Protein AF-A0A380MA04-F1 (afdb_monomer_lite)

Secondary structure (DSSP, 8-state):
-HHHHHHHHHHHHHHHHHHHHTPPPPPHHHHHHHHHHHHHHHTHHHHHHTT-HHHHHHHHHHHHHHHHHHHHHHHHHHSS---GGGS-HHHHHHHHHHHHHHHHHHHHHHHHHHHS-GGGGGGHHHHHHHHHHHHHHHHHHHHHHHHHHHHHHH-

Organism: NCBI:txid1661

Foldseek 3Di:
DVVVVVVVVLVVLCVLAVLLLPQDFDDPVRLLLVLLLLLLVLLQQLCVVVVNNVVSVVSNVVSVVVVVVVVVVSCVVSVHDRDCVSHDPQLVVLVVQLVVQVVVLSVVLNCCCVPPDNVCNVVSSVSSSVSSSVSSVVSSVSSNVSSVVSVVVSD

Radius of gyration: 19.85 Å; chains: 1; bounding box: 49×29×64 Å

pLDDT: mean 81.36, std 7.04, range [60.97, 91.44]

Structure (mmCIF, N/CA/C/O backbone):
data_AF-A0A380MA04-F1
#
_entry.id   AF-A0A380MA04-F1
#
loop_
_atom_site.group_PDB
_atom_site.id
_atom_site.type_symbol
_atom_site.label_atom_id
_atom_site.label_alt_id
_atom_site.label_comp_id
_atom_site.label_asym_id
_atom_site.label_entity_id
_atom_site.label_seq_id
_atom_site.pdbx_PDB_ins_code
_atom_site.Cartn_x
_atom_site.Cartn_y
_atom_site.Cartn_z
_atom_site.occupancy
_atom_site.B_iso_or_equiv
_atom_site.auth_seq_id
_atom_site.auth_comp_id
_atom_site.auth_asym_id
_atom_site.auth_atom_id
_atom_site.pdbx_PDB_model_num
ATOM 1 N N . MET A 1 1 ? -26.149 -5.914 37.378 1.00 60.97 1 MET A N 1
ATOM 2 C CA . MET A 1 1 ? -24.817 -5.279 37.242 1.00 60.97 1 MET A CA 1
ATOM 3 C C . MET A 1 1 ? -24.181 -5.527 35.867 1.00 60.97 1 MET A C 1
ATOM 5 O O . MET A 1 1 ? -23.221 -4.847 35.543 1.00 60.97 1 MET A O 1
ATOM 9 N N . ASP A 1 2 ? -24.731 -6.396 35.010 1.00 64.50 2 ASP A N 1
ATOM 10 C CA . ASP A 1 2 ? -24.088 -6.780 33.733 1.00 64.50 2 ASP A CA 1
ATOM 11 C C . ASP A 1 2 ? -24.189 -5.745 32.598 1.00 64.50 2 ASP A C 1
ATOM 13 O O . ASP A 1 2 ? -23.376 -5.734 31.669 1.00 64.50 2 ASP A O 1
ATOM 17 N N . PHE A 1 3 ? -25.152 -4.823 32.683 1.00 69.88 3 PHE A N 1
ATOM 18 C CA . PHE A 1 3 ? -25.344 -3.778 31.673 1.00 69.88 3 PHE A CA 1
ATOM 19 C C . PHE A 1 3 ? -24.175 -2.776 31.636 1.00 69.88 3 PHE A C 1
ATOM 21 O O . PHE A 1 3 ? -23.726 -2.389 30.558 1.00 69.88 3 PHE A O 1
ATOM 28 N N . SER A 1 4 ? -23.615 -2.415 32.798 1.00 79.25 4 SER A N 1
ATOM 29 C CA . SER A 1 4 ? -22.491 -1.471 32.879 1.00 79.25 4 SER A CA 1
ATOM 30 C C . SER A 1 4 ? -21.176 -2.076 32.379 1.00 79.25 4 SER A C 1
ATOM 32 O O . SER A 1 4 ? -20.398 -1.380 31.729 1.00 79.25 4 SER A O 1
ATOM 34 N N . LEU A 1 5 ? -20.944 -3.375 32.608 1.00 81.25 5 LEU A N 1
ATOM 35 C CA . LEU A 1 5 ? -19.760 -4.089 32.115 1.00 81.25 5 LEU A CA 1
ATOM 36 C C . LEU A 1 5 ? -19.779 -4.231 30.591 1.00 81.25 5 LEU A C 1
ATOM 38 O O . LEU A 1 5 ? -18.774 -3.965 29.934 1.00 81.25 5 LEU A O 1
ATOM 42 N N . THR A 1 6 ? -20.937 -4.569 30.021 1.00 83.62 6 THR A N 1
ATOM 43 C CA . THR A 1 6 ? -21.107 -4.674 28.564 1.00 83.62 6 THR A CA 1
ATOM 44 C C . THR A 1 6 ? -20.886 -3.318 27.881 1.00 83.62 6 THR A C 1
ATOM 46 O O . THR A 1 6 ? -20.221 -3.229 26.847 1.00 83.62 6 THR A O 1
ATOM 49 N N . GLN A 1 7 ? -21.388 -2.233 28.480 1.00 83.19 7 GLN A N 1
ATOM 50 C CA . GLN A 1 7 ? -21.198 -0.876 27.966 1.00 83.19 7 GLN A CA 1
ATOM 51 C C . GLN A 1 7 ? -19.735 -0.408 28.082 1.00 83.19 7 GLN A C 1
ATOM 53 O O . GLN A 1 7 ? -19.216 0.210 27.150 1.00 83.19 7 GLN A O 1
ATOM 58 N N . ALA A 1 8 ? -19.051 -0.751 29.179 1.00 82.56 8 ALA A N 1
ATOM 59 C CA . ALA A 1 8 ? -17.629 -0.468 29.375 1.00 82.56 8 ALA A CA 1
ATOM 60 C C . ALA A 1 8 ? -16.727 -1.252 28.403 1.00 82.56 8 ALA A C 1
ATOM 62 O O . ALA A 1 8 ? -15.742 -0.715 27.900 1.00 82.56 8 ALA A O 1
ATOM 63 N N . GLN A 1 9 ? -17.072 -2.503 28.082 1.00 86.81 9 GLN A N 1
ATOM 64 C CA . GLN A 1 9 ? -16.351 -3.290 27.076 1.00 86.81 9 GLN A CA 1
ATOM 65 C C . GLN A 1 9 ? -16.502 -2.687 25.675 1.00 86.81 9 GLN A C 1
ATOM 67 O O . GLN A 1 9 ? -15.503 -2.483 24.986 1.00 86.81 9 GLN A O 1
ATOM 72 N N . ARG A 1 10 ? -17.723 -2.311 25.269 1.00 83.81 10 ARG A N 1
ATOM 73 C CA . ARG A 1 10 ? -17.954 -1.669 23.961 1.00 83.81 10 ARG A CA 1
ATOM 74 C C . ARG A 1 10 ? -17.249 -0.320 23.833 1.00 83.81 10 ARG A C 1
ATOM 76 O O . ARG A 1 10 ? -16.710 -0.016 22.771 1.00 83.81 10 ARG A O 1
ATOM 83 N N . SER A 1 11 ? -17.221 0.494 24.890 1.00 85.81 11 SER A N 1
ATOM 84 C CA . SER A 1 11 ? -16.507 1.778 24.860 1.00 85.81 11 SER A CA 1
ATOM 85 C C . SER A 1 11 ? -14.988 1.589 24.781 1.00 85.81 11 SER A C 1
ATOM 87 O O . SER A 1 11 ? -14.326 2.308 24.028 1.00 85.81 11 SER A O 1
ATOM 89 N N . ALA A 1 12 ? -14.441 0.580 25.465 1.00 85.06 12 ALA A N 1
ATOM 90 C CA . ALA A 1 12 ? -13.037 0.202 25.351 1.00 85.06 12 ALA A CA 1
ATOM 91 C C . ALA A 1 12 ? -12.686 -0.310 23.941 1.00 85.06 12 ALA A C 1
ATOM 93 O O . ALA A 1 12 ? -11.661 0.088 23.385 1.00 85.06 12 ALA A O 1
ATOM 94 N N . GLU A 1 13 ? -13.543 -1.130 23.324 1.00 84.44 13 GLU A N 1
ATOM 95 C CA . GLU A 1 13 ? -13.365 -1.579 21.935 1.00 84.44 13 GLU A CA 1
ATOM 96 C C . GLU A 1 13 ? -13.417 -0.415 20.939 1.00 84.44 13 GLU A C 1
ATOM 98 O O . GLU A 1 13 ? -12.548 -0.315 20.070 1.00 84.44 13 GLU A O 1
ATOM 103 N N . ARG A 1 14 ? -14.369 0.518 21.098 1.00 84.00 14 ARG A N 1
ATOM 104 C CA . ARG A 1 14 ? -14.417 1.759 20.305 1.00 84.00 14 ARG A CA 1
ATOM 105 C C . ARG A 1 14 ? -13.121 2.548 20.439 1.00 84.00 14 ARG A C 1
ATOM 107 O O . ARG A 1 14 ? -12.541 2.932 19.426 1.00 84.00 14 ARG A O 1
ATOM 114 N N . ALA A 1 15 ? -12.628 2.744 21.662 1.00 84.56 15 ALA A N 1
ATOM 115 C CA . ALA A 1 15 ? -11.383 3.469 21.903 1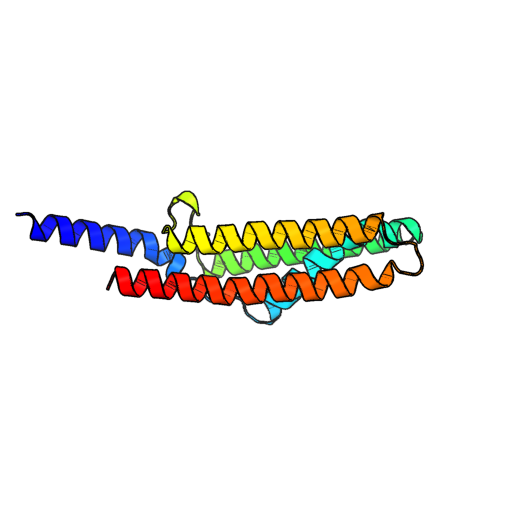.00 84.56 15 ALA A CA 1
ATOM 116 C C . ALA A 1 15 ? -10.174 2.818 21.207 1.00 84.56 15 ALA A C 1
ATOM 118 O O . ALA A 1 15 ? -9.318 3.523 20.674 1.00 84.56 15 ALA A O 1
ATOM 119 N N . GLN A 1 16 ? -10.123 1.483 21.156 1.00 84.44 16 GLN A N 1
ATOM 120 C CA . GLN A 1 16 ? -9.062 0.740 20.468 1.00 84.44 16 GLN A CA 1
ATOM 121 C C . GLN A 1 16 ? -9.200 0.753 18.938 1.00 84.44 16 GLN A C 1
ATOM 123 O O . GLN A 1 16 ? -8.187 0.708 18.239 1.00 84.44 16 GLN A O 1
ATOM 128 N N . ALA A 1 17 ? -10.425 0.822 18.411 1.00 84.88 17 ALA A N 1
ATOM 129 C CA . ALA A 1 17 ? -10.698 0.849 16.974 1.00 84.88 17 ALA A CA 1
ATOM 130 C C . ALA A 1 17 ? -10.523 2.244 16.341 1.00 84.88 17 ALA A C 1
ATOM 132 O O . ALA A 1 17 ? -10.143 2.335 15.172 1.00 84.88 17 ALA A O 1
ATOM 133 N N . LEU A 1 18 ? -10.738 3.321 17.109 1.00 84.44 18 LEU A N 1
ATOM 134 C CA . LEU A 1 18 ? -10.670 4.718 16.650 1.00 84.44 18 LEU A CA 1
ATOM 135 C C . LEU A 1 18 ? -9.411 5.081 15.835 1.00 84.44 18 LEU A C 1
ATOM 137 O O . LEU A 1 18 ? -9.548 5.764 14.817 1.00 84.44 18 LEU A O 1
ATOM 141 N N . PRO A 1 19 ? -8.189 4.649 16.211 1.00 84.62 19 PRO A N 1
ATOM 142 C CA . PRO A 1 19 ? -6.990 4.951 15.430 1.00 84.62 19 PRO A CA 1
ATOM 143 C C . PRO A 1 19 ? -7.002 4.352 14.019 1.00 84.62 19 PRO A C 1
ATOM 145 O O . PRO A 1 19 ? -6.327 4.873 13.139 1.00 84.62 19 PRO A O 1
ATOM 148 N N . PHE A 1 20 ? -7.745 3.265 13.795 1.00 83.88 20 PHE A N 1
ATOM 149 C CA . PHE A 1 20 ? -7.814 2.587 12.500 1.00 83.88 20 PHE A CA 1
ATOM 150 C C . PHE A 1 20 ? -8.944 3.138 11.624 1.00 83.88 20 PHE A C 1
ATOM 152 O O . PHE A 1 20 ? -8.779 3.254 10.410 1.00 83.88 20 PHE A O 1
ATOM 159 N N . THR A 1 21 ? -10.076 3.519 12.218 1.00 84.38 21 THR A N 1
ATOM 160 C CA . THR A 1 21 ? -11.230 4.045 11.469 1.00 84.38 21 THR A CA 1
ATOM 161 C C . THR A 1 21 ? -11.037 5.493 11.014 1.00 84.38 21 THR A C 1
ATOM 163 O O . THR A 1 21 ? -11.620 5.905 10.018 1.00 84.38 21 THR A O 1
ATOM 166 N N . ARG A 1 22 ? -10.162 6.261 11.679 1.00 83.81 22 ARG A N 1
ATOM 167 C CA . ARG A 1 22 ? -9.870 7.668 11.340 1.00 83.81 22 ARG A CA 1
ATOM 168 C C . ARG A 1 22 ? -8.816 7.875 10.251 1.00 83.81 22 ARG A C 1
ATOM 170 O O . ARG A 1 22 ? -8.533 9.020 9.904 1.00 83.81 22 ARG A O 1
ATOM 177 N N . ILE A 1 23 ? -8.206 6.811 9.731 1.00 80.44 23 ILE A N 1
ATOM 178 C CA . ILE A 1 23 ? -7.163 6.940 8.708 1.00 80.44 23 ILE A CA 1
ATOM 179 C C . ILE A 1 23 ? -7.819 7.386 7.394 1.00 80.44 23 ILE A C 1
ATOM 181 O O . ILE A 1 23 ? -8.665 6.656 6.873 1.00 80.44 23 ILE A O 1
ATOM 185 N N . PRO A 1 24 ? -7.435 8.543 6.821 1.00 81.62 24 PRO A N 1
ATOM 186 C CA . PRO A 1 24 ? -8.009 8.979 5.561 1.00 81.62 24 PRO A CA 1
ATOM 187 C C . PRO A 1 24 ? -7.574 8.036 4.429 1.00 81.62 24 PRO A C 1
ATOM 189 O O . PRO A 1 24 ? -6.405 7.598 4.416 1.00 81.62 24 PRO A O 1
ATOM 192 N N . PRO A 1 25 ? -8.479 7.755 3.469 1.00 80.31 25 PRO A N 1
ATOM 193 C CA . PRO A 1 25 ? -8.165 6.921 2.317 1.00 80.31 25 PRO A CA 1
ATOM 194 C C . PRO A 1 25 ? -6.984 7.510 1.551 1.00 80.31 25 PRO A C 1
ATOM 196 O O . PRO A 1 25 ? -6.778 8.730 1.542 1.00 80.31 25 PRO A O 1
ATOM 199 N N . ALA A 1 26 ? -6.192 6.647 0.921 1.00 81.38 26 ALA A N 1
ATOM 200 C CA . ALA A 1 26 ? -5.082 7.115 0.106 1.00 81.38 26 ALA A CA 1
ATOM 201 C C . ALA A 1 26 ? -5.609 7.973 -1.055 1.00 81.38 26 ALA A C 1
ATOM 203 O O . ALA A 1 26 ? -6.539 7.606 -1.779 1.00 81.38 26 ALA A O 1
ATOM 204 N N . SER A 1 27 ? -4.994 9.134 -1.256 1.00 84.94 27 SER A N 1
ATOM 205 C CA . SER A 1 27 ? -5.261 9.966 -2.424 1.00 84.94 27 SER A CA 1
ATOM 206 C C . SER A 1 27 ? -4.845 9.235 -3.704 1.00 84.94 27 SER A C 1
ATOM 208 O O . SER A 1 27 ? -3.934 8.404 -3.709 1.00 84.94 27 SER A O 1
ATOM 210 N N . ARG A 1 28 ? -5.463 9.581 -4.842 1.00 85.00 28 ARG A N 1
ATOM 211 C CA . ARG A 1 28 ? -5.102 8.981 -6.142 1.00 85.00 28 ARG A CA 1
ATOM 212 C C . ARG A 1 28 ? -3.608 9.129 -6.459 1.00 85.00 28 ARG A C 1
ATOM 214 O O . ARG A 1 28 ? -3.027 8.218 -7.037 1.00 85.00 28 ARG A O 1
ATOM 221 N N . GLY A 1 29 ? -2.993 10.242 -6.051 1.00 80.50 29 GLY A N 1
ATOM 222 C CA . GLY A 1 29 ? -1.555 10.470 -6.205 1.00 80.50 29 GLY A CA 1
ATOM 223 C C . GLY A 1 29 ? -0.701 9.498 -5.388 1.00 80.50 29 GLY A C 1
ATOM 224 O O . GLY A 1 29 ? 0.295 8.997 -5.897 1.00 80.50 29 GLY A O 1
ATOM 225 N N . GLU A 1 30 ? -1.114 9.165 -4.162 1.00 81.06 30 GLU A N 1
ATOM 226 C CA . GLU A 1 30 ? -0.419 8.179 -3.319 1.00 81.06 30 GLU A CA 1
ATOM 227 C C . GLU A 1 30 ? -0.532 6.761 -3.896 1.00 81.06 30 GLU A C 1
ATOM 229 O O . GLU A 1 30 ? 0.452 6.024 -3.896 1.00 81.06 30 GLU A O 1
ATOM 234 N N . LEU A 1 31 ? -1.689 6.404 -4.470 1.00 83.94 31 LEU A N 1
ATOM 235 C CA . LEU A 1 31 ? -1.878 5.123 -5.166 1.00 83.94 31 LEU A CA 1
ATOM 236 C C . LEU A 1 31 ? -0.944 4.983 -6.374 1.00 83.94 31 LEU A C 1
ATOM 238 O O . LEU A 1 31 ? -0.300 3.949 -6.551 1.00 83.94 31 LEU A O 1
ATOM 242 N N . LEU A 1 32 ? -0.866 6.030 -7.202 1.00 86.19 32 LEU A N 1
ATOM 243 C CA . LEU A 1 32 ? 0.011 6.059 -8.374 1.00 86.19 32 LEU A CA 1
ATOM 244 C C . LEU A 1 32 ? 1.485 6.010 -7.967 1.00 86.19 32 LEU A C 1
ATOM 246 O O . LEU A 1 32 ? 2.249 5.241 -8.546 1.00 86.19 32 LEU A O 1
ATOM 250 N N . ALA A 1 33 ? 1.874 6.780 -6.948 1.00 84.44 33 ALA A N 1
ATOM 251 C CA . ALA A 1 33 ? 3.238 6.789 -6.435 1.00 84.44 33 ALA A CA 1
ATOM 252 C C . ALA A 1 33 ? 3.653 5.413 -5.893 1.00 84.44 33 ALA A C 1
ATOM 254 O O . ALA A 1 33 ? 4.755 4.953 -6.184 1.00 84.44 33 ALA A O 1
ATOM 255 N N . PHE A 1 34 ? 2.768 4.724 -5.164 1.00 83.06 34 PHE A N 1
ATOM 256 C CA . PHE A 1 34 ? 3.037 3.375 -4.666 1.00 83.06 34 PHE A CA 1
ATOM 257 C C . PHE A 1 34 ? 3.178 2.357 -5.804 1.00 83.06 34 PHE A C 1
ATOM 259 O O . PHE A 1 34 ? 4.129 1.578 -5.823 1.00 83.06 34 PHE A O 1
ATOM 266 N N . ALA A 1 35 ? 2.270 2.377 -6.784 1.00 85.75 35 ALA A N 1
ATOM 267 C CA . ALA A 1 35 ? 2.359 1.494 -7.945 1.00 85.75 35 ALA A CA 1
ATOM 268 C C . ALA A 1 35 ? 3.659 1.726 -8.735 1.00 85.75 35 ALA A C 1
ATOM 270 O O . ALA A 1 35 ? 4.329 0.766 -9.123 1.00 85.75 35 ALA A O 1
ATOM 271 N N . LEU A 1 36 ? 4.053 2.990 -8.917 1.00 85.62 36 LEU A N 1
ATOM 272 C CA . LEU A 1 36 ? 5.302 3.360 -9.578 1.00 85.62 36 LEU A CA 1
ATOM 273 C C . LEU A 1 36 ? 6.524 2.870 -8.794 1.00 85.62 36 LEU A C 1
ATOM 275 O O . LEU A 1 36 ? 7.411 2.257 -9.380 1.00 85.62 36 LEU A O 1
ATOM 279 N N . PHE A 1 37 ? 6.537 3.078 -7.475 1.00 84.25 37 PHE A N 1
ATOM 280 C CA . PHE A 1 37 ? 7.590 2.596 -6.580 1.00 84.25 37 PHE A CA 1
ATOM 281 C C . PHE A 1 37 ? 7.813 1.087 -6.737 1.00 84.25 37 PHE A C 1
ATOM 283 O O . PHE A 1 37 ? 8.931 0.645 -6.996 1.00 84.25 37 PHE A O 1
ATOM 290 N N . VAL A 1 38 ? 6.743 0.293 -6.639 1.00 81.75 38 VAL A N 1
ATOM 291 C CA . VAL A 1 38 ? 6.842 -1.168 -6.758 1.00 81.75 38 VAL A CA 1
ATOM 292 C C . VAL A 1 38 ? 7.313 -1.576 -8.151 1.00 81.75 38 VAL A C 1
ATOM 294 O O . VAL A 1 38 ? 8.165 -2.452 -8.282 1.00 81.75 38 VAL A O 1
ATOM 297 N N . THR A 1 39 ? 6.802 -0.910 -9.188 1.00 84.12 39 THR A N 1
ATOM 298 C CA . THR A 1 39 ? 7.207 -1.167 -10.574 1.00 84.12 39 THR A CA 1
ATOM 299 C C . THR A 1 39 ? 8.713 -0.990 -10.734 1.00 84.12 39 THR A C 1
ATOM 301 O O . THR A 1 39 ? 9.373 -1.935 -11.163 1.00 84.12 39 THR A O 1
ATOM 304 N N . ILE A 1 40 ? 9.258 0.148 -10.284 1.00 81.94 40 ILE A N 1
ATOM 305 C CA . ILE A 1 40 ? 10.697 0.455 -10.323 1.00 81.94 40 ILE A CA 1
ATOM 306 C C . ILE A 1 40 ? 11.516 -0.647 -9.636 1.00 81.94 40 ILE A C 1
ATOM 308 O O . ILE A 1 40 ? 12.510 -1.112 -10.197 1.00 81.94 40 ILE A O 1
ATOM 312 N N . MET A 1 41 ? 11.076 -1.110 -8.461 1.00 77.25 41 MET A N 1
ATOM 313 C CA . MET A 1 41 ? 11.767 -2.160 -7.702 1.00 77.25 41 MET A CA 1
ATOM 314 C C . MET A 1 41 ? 11.765 -3.515 -8.429 1.00 77.25 41 MET A C 1
ATOM 316 O O . MET A 1 41 ? 12.751 -4.246 -8.370 1.00 77.25 41 MET A O 1
ATOM 320 N N . THR A 1 42 ? 10.689 -3.853 -9.146 1.00 73.44 42 THR A N 1
ATOM 321 C CA . THR A 1 42 ? 10.593 -5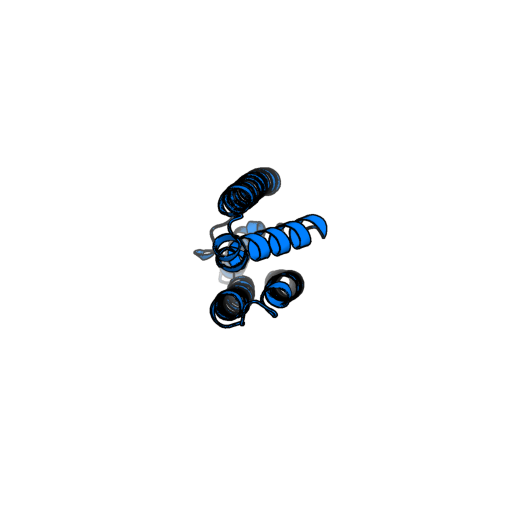.118 -9.905 1.00 73.44 42 THR A CA 1
ATOM 322 C C . THR A 1 42 ? 11.302 -5.088 -11.263 1.00 73.44 42 THR A C 1
ATOM 324 O O . THR A 1 42 ? 11.721 -6.134 -11.759 1.00 73.44 42 THR A O 1
ATOM 327 N N . THR A 1 43 ? 11.512 -3.902 -11.846 1.00 69.44 43 THR A N 1
ATOM 328 C CA . THR A 1 43 ? 12.244 -3.698 -13.113 1.00 69.44 43 THR A CA 1
ATOM 329 C C . THR A 1 43 ? 13.770 -3.713 -12.973 1.00 69.44 43 THR A C 1
ATOM 331 O O . THR A 1 43 ? 14.486 -3.268 -13.871 1.00 69.44 43 THR A O 1
ATOM 334 N N . HIS A 1 44 ? 14.284 -4.248 -11.865 1.00 66.69 44 HIS A N 1
ATOM 335 C CA . HIS A 1 44 ? 15.713 -4.326 -11.567 1.00 66.69 44 HIS A CA 1
ATOM 336 C C . HIS A 1 44 ? 16.514 -5.078 -12.648 1.00 66.69 44 HIS A C 1
ATOM 338 O O . HIS A 1 44 ? 17.603 -4.656 -13.027 1.00 66.69 44 HIS A O 1
ATOM 344 N N . ASP A 1 45 ? 16.008 -6.204 -13.155 1.00 65.06 45 ASP A N 1
ATOM 345 C CA . ASP A 1 45 ? 16.802 -7.079 -14.028 1.00 65.06 45 ASP A CA 1
ATOM 346 C C . ASP A 1 45 ? 16.902 -6.614 -15.499 1.00 65.06 45 ASP A C 1
ATOM 348 O O . ASP A 1 45 ? 18.009 -6.634 -16.044 1.00 65.06 45 ASP A O 1
ATOM 352 N N . PRO A 1 46 ? 15.830 -6.108 -16.149 1.00 61.25 46 PRO A N 1
ATOM 353 C CA . PRO A 1 46 ? 15.916 -5.592 -17.517 1.00 61.25 46 PRO A CA 1
ATOM 354 C C . PRO A 1 46 ? 16.924 -4.445 -17.671 1.00 61.25 46 PRO A C 1
ATOM 356 O O . PRO A 1 46 ? 17.737 -4.464 -18.595 1.00 61.25 46 PRO A O 1
ATOM 359 N N . LEU A 1 47 ? 16.926 -3.486 -16.735 1.00 62.31 47 LEU A N 1
ATOM 360 C CA . LEU A 1 47 ? 17.842 -2.340 -16.765 1.00 62.31 47 LEU A CA 1
ATOM 361 C C . LEU A 1 47 ? 19.298 -2.765 -16.542 1.00 62.31 47 LEU A C 1
ATOM 363 O O . LEU A 1 47 ? 20.189 -2.305 -17.264 1.00 62.31 47 LEU A O 1
ATOM 367 N N . ARG A 1 48 ? 19.531 -3.713 -15.625 1.00 63.59 48 ARG A N 1
ATOM 368 C CA . ARG A 1 48 ? 20.855 -4.301 -15.393 1.00 63.59 48 ARG A CA 1
ATOM 369 C C . ARG A 1 48 ? 21.393 -5.007 -16.638 1.00 63.59 48 ARG A C 1
ATOM 371 O O . ARG A 1 48 ? 22.544 -4.785 -17.002 1.00 63.59 48 ARG A O 1
ATOM 378 N N . ARG A 1 49 ? 20.567 -5.817 -17.313 1.00 66.69 49 ARG A N 1
ATOM 379 C CA . ARG A 1 49 ? 20.951 -6.535 -18.547 1.00 66.69 49 ARG A CA 1
ATOM 380 C C . ARG A 1 49 ? 21.264 -5.588 -19.710 1.00 66.69 49 ARG A C 1
ATOM 382 O O . ARG A 1 49 ? 22.085 -5.921 -20.554 1.00 66.69 49 ARG A O 1
ATOM 389 N N . SER A 1 50 ? 20.646 -4.408 -19.737 1.00 67.12 50 SER A N 1
ATOM 390 C CA . SER A 1 50 ? 20.852 -3.388 -20.775 1.00 67.12 50 SER A CA 1
ATOM 391 C C . SER A 1 50 ? 22.030 -2.425 -20.537 1.00 67.12 50 SER A C 1
ATOM 393 O O . SER A 1 50 ? 22.222 -1.505 -21.323 1.00 67.12 50 SER A O 1
ATOM 395 N N . GLY A 1 51 ? 22.818 -2.601 -19.467 1.00 72.69 51 GLY A N 1
ATOM 396 C CA . GLY A 1 51 ? 23.982 -1.749 -19.174 1.00 72.69 51 GLY A CA 1
ATOM 397 C C . GLY A 1 51 ? 23.662 -0.415 -18.481 1.00 72.69 51 GLY A C 1
ATOM 398 O O . GLY A 1 51 ? 24.574 0.338 -18.148 1.00 72.69 51 GLY A O 1
ATOM 399 N N . TYR A 1 52 ? 22.393 -0.135 -18.170 1.00 75.38 52 TYR A N 1
ATOM 400 C CA . TYR A 1 52 ? 21.943 1.099 -17.505 1.00 75.38 52 TYR A CA 1
ATOM 401 C C . TYR A 1 52 ? 21.899 0.987 -15.971 1.00 75.38 52 TYR A C 1
ATOM 403 O O . TYR A 1 52 ? 21.036 1.573 -15.313 1.00 75.38 52 TYR A O 1
ATOM 411 N N . ALA A 1 53 ? 22.842 0.253 -15.374 1.00 70.38 53 ALA A N 1
ATOM 412 C CA . ALA A 1 53 ? 22.864 -0.007 -13.932 1.00 70.38 53 ALA A CA 1
ATOM 413 C C . ALA A 1 53 ? 22.878 1.285 -13.085 1.00 70.38 53 ALA A C 1
ATOM 415 O O . ALA A 1 53 ? 22.244 1.345 -12.036 1.00 70.38 53 ALA A O 1
ATOM 416 N N . ILE A 1 54 ? 23.543 2.350 -13.548 1.00 75.94 54 ILE A N 1
ATOM 417 C CA . ILE A 1 54 ? 23.601 3.641 -12.835 1.00 75.94 54 ILE A CA 1
ATOM 418 C C . ILE A 1 54 ? 22.229 4.331 -12.805 1.00 75.94 54 ILE A C 1
ATOM 420 O O . ILE A 1 54 ? 21.790 4.784 -11.748 1.00 75.94 54 ILE A O 1
ATOM 424 N N . ALA A 1 55 ? 21.525 4.378 -13.942 1.00 73.69 55 ALA A N 1
ATOM 425 C CA . ALA A 1 55 ? 20.184 4.962 -14.015 1.00 73.69 55 ALA A CA 1
ATOM 426 C C . ALA A 1 55 ? 19.208 4.208 -13.100 1.00 73.69 55 ALA A C 1
ATOM 428 O O . ALA A 1 55 ? 18.388 4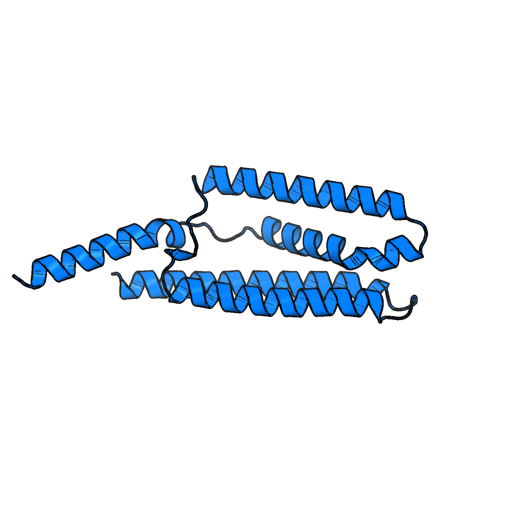.811 -12.413 1.00 73.69 55 ALA A O 1
ATOM 429 N N . GLN A 1 56 ? 19.353 2.887 -13.023 1.00 73.06 56 GLN A N 1
ATOM 430 C CA . GLN A 1 56 ? 18.574 2.043 -12.128 1.00 73.06 56 GLN A CA 1
ATOM 431 C C . GLN A 1 56 ? 18.797 2.382 -10.645 1.00 73.06 56 GLN A C 1
ATOM 433 O O . GLN A 1 56 ? 17.822 2.550 -9.912 1.00 73.06 56 GLN A O 1
ATOM 438 N N . TRP A 1 57 ? 20.051 2.515 -10.197 1.00 75.19 57 TRP A N 1
ATOM 439 C CA . TRP A 1 57 ? 20.349 2.921 -8.818 1.00 75.19 57 TRP A CA 1
ATOM 440 C C . TRP A 1 57 ? 19.769 4.29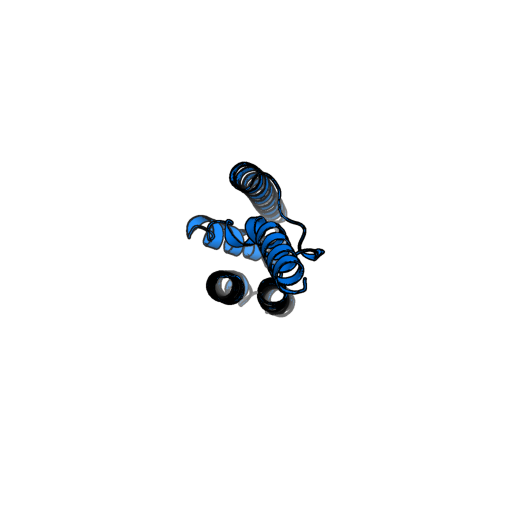9 -8.490 1.00 75.19 57 TRP A C 1
ATOM 442 O O . TRP A 1 57 ? 19.215 4.485 -7.406 1.00 75.19 57 TRP A O 1
ATOM 452 N N . ALA A 1 58 ? 19.816 5.238 -9.440 1.00 78.50 58 ALA A N 1
ATOM 453 C CA . ALA A 1 58 ? 19.178 6.541 -9.287 1.00 78.50 58 ALA A CA 1
ATOM 454 C C . ALA A 1 58 ? 17.652 6.415 -9.124 1.00 78.50 58 ALA A C 1
ATOM 456 O O . ALA A 1 58 ? 17.089 7.008 -8.204 1.00 78.50 58 ALA A O 1
ATOM 457 N N . PHE A 1 59 ? 16.976 5.594 -9.938 1.00 79.38 59 PHE A N 1
ATOM 458 C CA . PHE A 1 59 ? 15.535 5.355 -9.792 1.00 79.38 59 PHE A CA 1
ATOM 459 C C . PHE A 1 59 ? 15.174 4.694 -8.458 1.00 79.38 59 PHE A C 1
ATOM 461 O O . PHE A 1 59 ? 14.207 5.113 -7.822 1.00 79.38 59 PHE A O 1
ATOM 468 N N . MET A 1 60 ? 15.954 3.711 -7.995 1.00 78.56 60 MET A N 1
ATOM 469 C CA . MET A 1 60 ? 15.748 3.087 -6.682 1.00 78.56 60 MET A CA 1
ATOM 470 C C . MET A 1 60 ? 15.926 4.092 -5.542 1.00 78.56 60 MET A C 1
ATOM 472 O O . MET A 1 60 ? 15.126 4.104 -4.607 1.00 78.56 60 MET A O 1
ATOM 476 N N . LEU A 1 61 ? 16.933 4.966 -5.626 1.00 80.50 61 LEU A N 1
ATOM 477 C CA . LEU A 1 61 ? 17.158 6.012 -4.632 1.00 80.50 61 LEU A CA 1
ATOM 478 C C . LEU A 1 61 ? 15.987 7.002 -4.590 1.00 80.50 61 LEU A C 1
ATOM 480 O O . LEU A 1 61 ? 15.466 7.281 -3.513 1.00 80.50 61 LEU A O 1
ATOM 484 N N . VAL A 1 62 ? 15.524 7.482 -5.749 1.00 80.56 62 VAL A N 1
ATOM 485 C CA . VAL A 1 62 ? 14.354 8.373 -5.851 1.00 80.56 62 VAL A CA 1
ATOM 486 C C . VAL A 1 62 ? 13.106 7.702 -5.269 1.00 80.56 62 VAL A C 1
ATOM 488 O O . VAL A 1 62 ? 12.363 8.324 -4.508 1.00 80.56 62 VAL A O 1
ATOM 491 N N . ALA A 1 63 ? 12.901 6.420 -5.573 1.00 78.88 63 ALA A N 1
ATOM 492 C CA . ALA A 1 63 ? 11.791 5.627 -5.066 1.00 78.88 63 ALA A CA 1
ATOM 493 C C . ALA A 1 63 ? 11.843 5.494 -3.527 1.00 78.88 63 ALA A C 1
ATOM 495 O O . ALA A 1 63 ? 10.839 5.728 -2.850 1.00 78.88 63 ALA A O 1
ATOM 496 N N . LEU A 1 64 ? 13.017 5.197 -2.959 1.00 80.81 64 LEU A N 1
ATOM 497 C CA . LEU A 1 64 ? 13.234 5.111 -1.510 1.00 80.81 64 LEU A CA 1
ATOM 498 C C . LEU A 1 64 ? 13.016 6.454 -0.804 1.00 80.81 64 LEU A C 1
ATOM 500 O O . LEU A 1 64 ? 12.320 6.504 0.211 1.00 80.81 64 LEU A O 1
ATOM 504 N N . VAL A 1 65 ? 13.557 7.548 -1.347 1.00 81.00 65 VAL A N 1
ATOM 505 C CA . VAL A 1 65 ? 13.361 8.903 -0.805 1.00 81.00 65 VAL A CA 1
ATOM 506 C C . VAL A 1 65 ? 11.880 9.288 -0.843 1.00 81.00 65 VAL A C 1
ATOM 508 O O . VAL A 1 65 ? 11.350 9.799 0.146 1.00 81.00 65 VAL A O 1
ATOM 511 N N . GLY A 1 66 ? 11.183 8.981 -1.940 1.00 78.50 66 GLY A N 1
ATOM 512 C CA . GLY A 1 66 ? 9.742 9.191 -2.064 1.00 78.50 66 GLY A CA 1
ATOM 513 C C . GLY A 1 66 ? 8.938 8.405 -1.024 1.00 78.50 66 GLY A C 1
ATOM 514 O O . GLY A 1 66 ? 8.041 8.961 -0.387 1.00 78.50 66 GLY A O 1
ATOM 515 N N . MET A 1 67 ? 9.292 7.138 -0.787 1.00 80.31 67 MET A N 1
ATOM 516 C CA . MET A 1 67 ? 8.667 6.306 0.245 1.00 80.31 67 MET A CA 1
ATOM 517 C C . MET A 1 67 ? 8.928 6.848 1.656 1.00 80.31 67 MET A C 1
ATOM 519 O O . MET A 1 67 ? 8.001 6.905 2.466 1.00 80.31 67 MET A O 1
ATOM 523 N N . LEU A 1 68 ? 10.148 7.305 1.949 1.00 81.50 68 LEU A N 1
ATOM 524 C CA . LEU A 1 68 ? 10.480 7.932 3.229 1.00 81.50 68 LEU A CA 1
ATOM 525 C C . LEU A 1 68 ? 9.642 9.200 3.451 1.00 81.50 68 LEU A C 1
ATOM 527 O O . LEU A 1 68 ? 9.029 9.363 4.506 1.00 81.50 68 LEU A O 1
ATOM 531 N N . PHE A 1 69 ? 9.551 10.068 2.439 1.00 83.81 69 PHE A N 1
ATOM 532 C CA . PHE A 1 69 ? 8.737 11.281 2.501 1.00 83.81 69 PHE A CA 1
ATOM 533 C C . PHE A 1 69 ? 7.250 10.962 2.700 1.00 83.81 69 PHE A C 1
ATOM 535 O O . PHE A 1 69 ? 6.583 11.603 3.514 1.00 83.81 69 PHE A O 1
ATOM 542 N N . TYR A 1 70 ? 6.737 9.931 2.022 1.00 81.81 70 TYR A N 1
ATOM 543 C CA . TYR A 1 70 ? 5.375 9.434 2.214 1.00 81.81 70 TYR A CA 1
ATOM 544 C C . TYR A 1 70 ? 5.135 8.946 3.650 1.00 81.81 70 TYR A C 1
ATOM 546 O O . TYR A 1 70 ? 4.151 9.352 4.271 1.00 81.81 70 TYR A O 1
ATOM 554 N N . ILE A 1 71 ? 6.042 8.139 4.211 1.00 80.00 71 ILE A N 1
ATOM 555 C CA . ILE A 1 71 ? 5.943 7.651 5.595 1.00 80.00 71 ILE A CA 1
ATOM 556 C C . ILE A 1 71 ? 5.963 8.825 6.577 1.00 80.00 71 ILE A C 1
ATOM 558 O O . ILE A 1 71 ? 5.107 8.887 7.460 1.00 80.00 71 ILE A O 1
ATOM 562 N N . ILE A 1 72 ? 6.874 9.787 6.401 1.00 83.12 72 ILE A N 1
ATOM 563 C CA . ILE A 1 72 ? 6.969 10.984 7.249 1.00 83.12 72 ILE A CA 1
ATOM 564 C C . ILE A 1 72 ? 5.670 11.790 7.172 1.00 83.12 72 ILE A C 1
ATOM 566 O O . ILE A 1 72 ? 5.092 12.136 8.203 1.00 83.12 72 ILE A O 1
ATOM 570 N N . ARG A 1 73 ? 5.168 12.052 5.960 1.00 83.62 73 ARG A N 1
ATOM 571 C CA . ARG A 1 73 ? 3.915 12.782 5.742 1.00 83.62 73 ARG A CA 1
ATOM 572 C C . ARG A 1 73 ? 2.726 12.065 6.387 1.00 83.62 73 ARG A C 1
ATOM 574 O O . ARG A 1 73 ? 1.962 12.705 7.103 1.00 83.62 73 ARG A O 1
ATOM 581 N N . ARG A 1 74 ? 2.568 10.754 6.177 1.00 78.62 74 ARG A N 1
ATOM 582 C CA . ARG A 1 74 ? 1.457 9.972 6.755 1.00 78.62 74 ARG A CA 1
ATOM 583 C C . ARG A 1 74 ? 1.562 9.858 8.270 1.00 78.62 74 ARG A C 1
ATOM 585 O O . ARG A 1 74 ? 0.539 9.920 8.941 1.00 78.62 74 ARG A O 1
ATOM 592 N N . THR A 1 75 ? 2.772 9.764 8.816 1.00 80.81 75 THR A N 1
ATOM 593 C CA . THR A 1 75 ? 2.994 9.794 10.269 1.00 80.81 75 THR A CA 1
ATOM 594 C C . THR A 1 75 ? 2.602 11.149 10.850 1.00 80.81 75 THR A C 1
ATOM 596 O O . THR A 1 75 ? 1.914 11.190 11.860 1.00 80.81 75 THR A O 1
ATOM 599 N N . ARG A 1 76 ? 2.936 12.261 10.179 1.00 82.56 76 ARG A N 1
ATOM 600 C CA .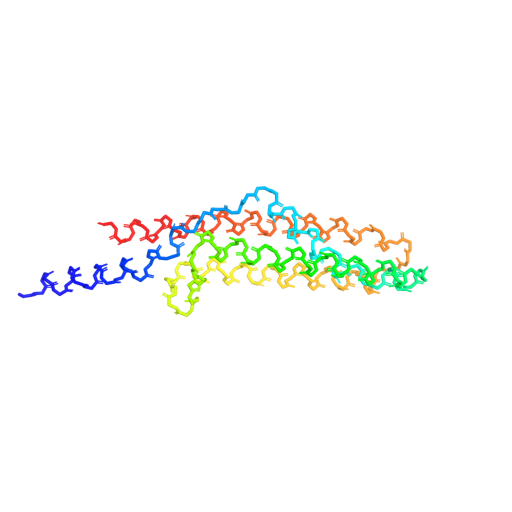 ARG A 1 76 ? 2.500 13.603 10.604 1.00 82.56 76 ARG A CA 1
ATOM 601 C C . ARG A 1 76 ? 0.980 13.777 10.569 1.00 82.56 76 ARG A C 1
ATOM 603 O O . ARG A 1 76 ? 0.437 14.399 11.470 1.00 82.56 76 ARG A O 1
ATOM 610 N N . ILE A 1 77 ? 0.303 13.230 9.556 1.00 78.56 77 ILE A N 1
ATOM 611 C CA . ILE A 1 77 ? -1.163 13.322 9.427 1.00 78.56 77 ILE A CA 1
ATOM 612 C C . ILE A 1 77 ? -1.870 12.450 10.475 1.00 78.56 77 ILE A C 1
ATOM 614 O O . ILE A 1 77 ? -2.845 12.886 11.077 1.00 78.56 77 ILE A O 1
ATOM 618 N N . ASN A 1 78 ? -1.378 11.231 10.709 1.00 71.56 78 ASN A N 1
ATOM 619 C CA . ASN A 1 78 ? -2.048 10.244 11.562 1.00 71.56 78 ASN A CA 1
ATOM 620 C C . ASN A 1 78 ? -1.511 10.216 13.010 1.00 71.56 78 ASN A C 1
ATOM 622 O O . ASN A 1 78 ? -1.982 9.427 13.827 1.00 71.56 78 ASN A O 1
ATOM 626 N N . GLY A 1 79 ? -0.508 11.038 13.335 1.00 74.56 79 GLY A N 1
ATOM 627 C CA . GLY A 1 79 ? 0.202 11.062 14.618 1.00 74.56 79 GLY A CA 1
ATOM 628 C C . GLY A 1 79 ? 1.145 9.870 14.807 1.00 74.56 79 GLY A C 1
ATOM 629 O O . GLY A 1 79 ? 2.360 10.032 14.874 1.00 74.56 79 GLY A O 1
ATOM 630 N N . THR A 1 80 ? 0.598 8.655 14.874 1.00 67.94 80 THR A N 1
ATOM 631 C CA . THR A 1 80 ? 1.365 7.400 14.959 1.00 67.94 80 THR A CA 1
ATOM 632 C C . THR A 1 80 ? 0.669 6.311 14.149 1.00 67.94 80 THR A C 1
ATOM 634 O O . THR A 1 80 ? -0.558 6.254 14.107 1.00 67.94 80 THR A O 1
ATOM 637 N N . MET A 1 81 ? 1.433 5.439 13.480 1.00 69.50 81 MET A N 1
ATOM 638 C CA . MET A 1 81 ? 0.839 4.276 12.813 1.00 69.50 81 MET A CA 1
ATOM 639 C C . MET A 1 81 ? 0.351 3.283 13.877 1.00 69.50 81 MET A C 1
ATOM 641 O O . MET A 1 81 ? 1.165 2.793 14.666 1.00 69.50 81 MET A O 1
ATOM 645 N N . PRO A 1 82 ? -0.954 2.970 13.932 1.00 74.56 82 PRO A N 1
ATOM 646 C CA . PRO A 1 82 ? -1.475 2.082 14.956 1.00 74.56 82 PRO A CA 1
ATOM 647 C C . PRO A 1 82 ? -0.968 0.649 14.740 1.00 74.56 82 PRO A C 1
ATOM 649 O O . PRO A 1 82 ? -0.861 0.152 13.618 1.00 74.56 82 PRO A O 1
ATOM 652 N N . GLN A 1 83 ? -0.631 -0.038 15.834 1.00 81.81 83 GLN A N 1
ATOM 653 C CA . GLN A 1 83 ? -0.090 -1.397 15.773 1.00 81.81 83 GLN A CA 1
ATOM 654 C C . GLN A 1 83 ? -1.153 -2.381 15.268 1.00 81.81 83 GLN A C 1
ATOM 656 O O . GLN A 1 83 ? -2.115 -2.662 15.983 1.00 81.81 83 GLN A O 1
ATOM 661 N N . MET A 1 84 ? -0.945 -3.005 14.102 1.00 81.19 84 MET A N 1
ATOM 662 C CA . MET A 1 84 ? -1.920 -3.947 13.518 1.00 81.19 84 MET A CA 1
ATOM 663 C C . MET A 1 84 ? -2.284 -5.132 14.420 1.00 81.19 84 MET A C 1
ATOM 665 O O . MET A 1 84 ? -3.373 -5.690 14.290 1.00 81.19 84 MET A O 1
ATOM 669 N N . ARG A 1 85 ? -1.438 -5.501 15.391 1.00 83.88 85 ARG A N 1
ATOM 670 C CA . ARG A 1 85 ? -1.774 -6.525 16.397 1.00 83.88 85 ARG A CA 1
ATOM 671 C C . ARG A 1 85 ? -3.044 -6.169 17.186 1.00 83.88 85 ARG A C 1
ATOM 673 O O . ARG A 1 85 ? -3.813 -7.072 17.513 1.00 83.88 85 ARG A O 1
ATOM 680 N N . LYS A 1 86 ? -3.286 -4.877 17.427 1.00 85.94 86 LYS A N 1
ATOM 681 C CA . LYS A 1 86 ? -4.452 -4.337 18.147 1.00 85.94 86 LYS A CA 1
ATOM 682 C C . LYS A 1 86 ? -5.644 -4.019 17.236 1.00 85.94 86 LYS A C 1
ATOM 684 O O . LYS A 1 86 ? -6.682 -3.608 17.734 1.00 85.94 86 LYS A O 1
ATOM 689 N N . ALA A 1 87 ? -5.515 -4.209 15.921 1.00 84.75 87 ALA A N 1
ATOM 690 C CA . ALA A 1 87 ? -6.605 -3.931 14.992 1.00 84.75 87 ALA A CA 1
ATOM 691 C C . ALA A 1 87 ? -7.784 -4.914 15.183 1.00 84.75 87 ALA A C 1
ATOM 693 O O . ALA A 1 87 ? -7.547 -6.095 15.493 1.00 84.75 87 ALA A O 1
ATOM 694 N N . PRO A 1 88 ? -9.031 -4.468 14.943 1.00 88.38 88 PRO A N 1
ATOM 695 C CA . PRO A 1 88 ? -10.198 -5.339 14.816 1.00 88.38 88 PRO A CA 1
ATOM 696 C C . PRO A 1 88 ? -9.997 -6.442 13.763 1.00 88.38 88 PRO A C 1
ATOM 698 O O . PRO A 1 88 ? -9.193 -6.305 12.833 1.00 88.38 88 PRO A O 1
ATOM 701 N N . ALA A 1 89 ? -10.713 -7.557 13.911 1.00 89.69 89 ALA A N 1
ATOM 702 C CA . ALA A 1 89 ? -10.562 -8.731 13.049 1.00 89.69 89 ALA A CA 1
ATOM 703 C C . ALA A 1 89 ? -10.908 -8.429 11.579 1.00 89.69 89 ALA A C 1
ATOM 705 O O . ALA A 1 89 ? -10.253 -8.934 10.668 1.00 89.69 89 ALA A O 1
ATOM 706 N N . GLU A 1 90 ? -11.880 -7.551 11.356 1.00 90.38 90 GLU A N 1
ATOM 707 C CA . GLU A 1 90 ? -12.363 -7.083 10.060 1.00 90.38 90 GLU A CA 1
ATOM 708 C C . GLU A 1 90 ? -11.241 -6.370 9.291 1.00 90.38 90 GLU A C 1
ATOM 710 O O . GLU A 1 90 ? -10.941 -6.692 8.137 1.00 90.38 90 GLU A O 1
ATOM 715 N N . ILE A 1 91 ? -10.541 -5.461 9.974 1.00 87.50 91 ILE A N 1
ATOM 716 C CA . ILE A 1 91 ? -9.413 -4.706 9.419 1.00 87.50 91 ILE A CA 1
ATOM 717 C C . ILE A 1 91 ? -8.211 -5.631 9.180 1.00 87.50 91 ILE A C 1
ATOM 719 O O . ILE A 1 91 ? -7.569 -5.565 8.129 1.00 87.50 91 ILE A O 1
ATOM 723 N N . LYS A 1 92 ? -7.934 -6.561 10.107 1.00 89.31 92 LYS A N 1
ATOM 724 C CA . LYS A 1 92 ? -6.905 -7.600 9.917 1.00 89.31 92 LYS A CA 1
ATOM 725 C C . LYS A 1 92 ? -7.186 -8.461 8.688 1.00 89.31 92 LYS A C 1
ATOM 727 O O . LYS A 1 92 ? -6.259 -8.798 7.954 1.00 89.31 92 LYS A O 1
ATOM 732 N N . HIS A 1 93 ? -8.447 -8.810 8.443 1.00 89.81 93 HIS A N 1
ATOM 733 C CA . HIS A 1 93 ? -8.842 -9.616 7.295 1.00 89.81 93 HIS A CA 1
ATOM 734 C C . HIS A 1 93 ? -8.643 -8.864 5.970 1.00 89.81 93 HIS A C 1
ATOM 736 O O . HIS A 1 93 ? -8.088 -9.433 5.027 1.00 89.81 93 HIS A O 1
ATOM 742 N N . ALA A 1 94 ? -9.010 -7.578 5.910 1.00 88.06 94 ALA A N 1
ATOM 743 C CA . ALA A 1 94 ? -8.725 -6.723 4.754 1.00 88.06 94 ALA A CA 1
ATOM 744 C C . ALA A 1 94 ? -7.213 -6.613 4.484 1.00 88.06 94 ALA A C 1
ATOM 746 O O . ALA A 1 94 ? -6.768 -6.784 3.347 1.00 88.06 94 ALA A O 1
ATOM 747 N N . TYR A 1 95 ? -6.410 -6.432 5.538 1.00 86.69 95 TYR A N 1
ATOM 748 C CA . TYR A 1 95 ? -4.952 -6.375 5.427 1.00 86.69 95 TYR A CA 1
ATOM 749 C C . TYR A 1 95 ? -4.344 -7.707 4.970 1.00 86.69 95 TYR A C 1
ATOM 751 O O . TYR A 1 95 ? -3.440 -7.719 4.140 1.00 86.69 95 TYR A O 1
ATOM 759 N N . LYS A 1 96 ? -4.860 -8.846 5.451 1.00 89.88 96 LYS A N 1
ATOM 760 C CA . LYS A 1 96 ? -4.414 -10.177 5.010 1.00 89.88 96 LYS A CA 1
ATOM 761 C C . LYS A 1 96 ? -4.696 -10.396 3.523 1.00 89.88 96 LYS A C 1
ATOM 763 O O . LYS A 1 96 ? -3.814 -10.869 2.813 1.00 89.88 96 LYS A O 1
ATOM 768 N N . LYS A 1 97 ? -5.889 -10.023 3.039 1.00 89.62 97 LYS A N 1
ATOM 769 C CA . LYS A 1 97 ? -6.227 -10.076 1.603 1.00 89.62 97 LYS A CA 1
ATOM 770 C C . LYS A 1 97 ? -5.266 -9.231 0.774 1.00 89.62 97 LYS A C 1
ATOM 772 O O . LYS A 1 97 ? -4.751 -9.709 -0.233 1.00 89.62 97 LYS A O 1
ATOM 777 N N . PHE A 1 98 ? -4.991 -8.009 1.226 1.00 87.12 98 PHE A N 1
ATOM 778 C CA . PHE A 1 98 ? -4.016 -7.139 0.580 1.00 87.12 98 PHE A CA 1
ATOM 779 C C . PHE A 1 98 ? -2.615 -7.742 0.571 1.00 87.12 98 PHE A C 1
ATOM 781 O O . PHE A 1 98 ? -2.019 -7.817 -0.493 1.00 87.12 98 PHE A O 1
ATOM 788 N N . ALA A 1 99 ? -2.114 -8.231 1.706 1.00 86.56 99 ALA A N 1
ATOM 789 C CA . ALA A 1 99 ? -0.783 -8.824 1.799 1.00 86.56 99 ALA A CA 1
ATOM 790 C C . ALA A 1 99 ? -0.620 -10.027 0.857 1.00 86.56 99 ALA A C 1
ATOM 792 O O . ALA A 1 99 ? 0.400 -10.142 0.183 1.00 86.56 99 ALA A O 1
ATOM 793 N N . VAL A 1 100 ? -1.641 -10.887 0.762 1.00 90.88 100 VAL A N 1
ATOM 794 C CA . VAL A 1 100 ? -1.643 -12.032 -0.160 1.00 90.88 100 VAL A CA 1
ATOM 795 C C . VAL A 1 100 ? -1.618 -11.564 -1.613 1.00 90.88 100 VAL A C 1
ATOM 797 O O . VAL A 1 100 ? -0.765 -12.006 -2.375 1.00 90.88 100 VAL A O 1
ATOM 800 N N . LEU A 1 101 ? -2.508 -10.652 -2.010 1.00 88.44 101 LEU A N 1
ATOM 801 C CA . LEU A 1 101 ? -2.569 -10.184 -3.398 1.00 88.44 101 LEU A CA 1
ATOM 802 C C . LEU A 1 101 ? -1.355 -9.352 -3.799 1.00 88.44 101 LEU A C 1
ATOM 804 O O . LEU A 1 101 ? -0.882 -9.476 -4.924 1.00 88.44 101 LEU A O 1
ATOM 808 N N . TYR A 1 102 ? -0.831 -8.545 -2.881 1.00 84.19 102 TYR A N 1
ATOM 809 C CA . TYR A 1 102 ? 0.422 -7.830 -3.059 1.00 84.19 102 TYR A CA 1
ATOM 810 C C . TYR A 1 102 ? 1.563 -8.816 -3.290 1.00 84.19 102 TYR A C 1
ATOM 812 O O . TYR A 1 102 ? 2.299 -8.667 -4.257 1.00 84.19 102 TYR A O 1
ATOM 820 N N . LEU A 1 103 ? 1.686 -9.855 -2.458 1.00 85.56 103 LEU A N 1
ATOM 821 C CA . LEU A 1 103 ? 2.729 -10.864 -2.620 1.00 85.56 103 LEU A CA 1
ATOM 822 C C . LEU A 1 103 ? 2.595 -11.600 -3.958 1.00 85.56 103 LEU A C 1
ATOM 824 O O . LEU A 1 103 ? 3.588 -11.762 -4.656 1.00 85.56 103 LEU A O 1
ATOM 828 N N . VAL A 1 104 ? 1.378 -11.988 -4.348 1.00 87.31 104 VAL A N 1
ATOM 829 C CA . VAL A 1 104 ? 1.115 -12.641 -5.640 1.00 87.31 104 VAL A CA 1
ATOM 830 C C . VAL A 1 104 ? 1.483 -11.724 -6.807 1.00 87.31 104 VAL A C 1
ATOM 832 O O . VAL A 1 104 ? 2.209 -12.148 -7.701 1.00 87.31 104 VAL A O 1
ATOM 835 N N . ALA A 1 105 ? 1.040 -10.465 -6.795 1.00 82.88 105 ALA A N 1
ATOM 836 C CA . ALA A 1 105 ? 1.352 -9.502 -7.851 1.00 82.88 105 ALA A CA 1
ATOM 837 C C . ALA A 1 105 ? 2.853 -9.171 -7.905 1.00 82.88 105 ALA A C 1
ATOM 839 O O . ALA A 1 105 ? 3.419 -9.040 -8.989 1.00 82.88 105 ALA A O 1
ATOM 840 N N . PHE A 1 106 ? 3.508 -9.076 -6.747 1.00 80.50 106 PHE A N 1
ATOM 841 C CA . PHE A 1 106 ? 4.940 -8.817 -6.642 1.00 80.50 106 PHE A CA 1
ATOM 842 C C . PHE A 1 106 ? 5.753 -9.988 -7.192 1.00 80.50 106 PHE A C 1
ATOM 844 O O . PHE A 1 106 ? 6.631 -9.782 -8.024 1.00 80.50 106 PHE A O 1
ATOM 851 N N . LEU A 1 107 ? 5.431 -11.217 -6.776 1.00 83.25 107 LEU A N 1
ATOM 852 C CA . LEU A 1 107 ? 6.083 -12.424 -7.280 1.00 83.25 107 LEU A CA 1
ATOM 853 C C . LEU A 1 107 ? 5.828 -12.610 -8.774 1.00 83.25 107 LEU A C 1
ATOM 855 O O . LEU A 1 107 ? 6.758 -12.957 -9.489 1.00 83.25 107 LEU A O 1
ATOM 859 N N . ALA A 1 108 ? 4.619 -12.330 -9.265 1.00 82.56 108 ALA A N 1
ATOM 860 C CA . ALA A 1 108 ? 4.323 -12.374 -10.693 1.00 82.56 108 ALA A CA 1
ATOM 861 C C . ALA A 1 108 ? 5.187 -11.376 -11.482 1.00 82.56 108 ALA A C 1
ATOM 863 O O . ALA A 1 108 ? 5.792 -11.769 -12.474 1.00 82.56 108 ALA A O 1
ATOM 864 N N . GLY A 1 109 ? 5.304 -10.127 -11.012 1.00 75.81 109 GLY A N 1
ATOM 865 C CA . GLY A 1 109 ? 6.149 -9.101 -11.634 1.00 75.81 109 GLY A CA 1
ATOM 866 C C . GLY A 1 109 ? 7.650 -9.415 -11.567 1.00 75.81 109 GLY A C 1
ATOM 867 O O . GLY A 1 109 ? 8.393 -9.160 -12.514 1.00 75.81 109 GLY A O 1
ATOM 868 N N . PHE A 1 110 ? 8.109 -10.001 -10.460 1.00 76.69 110 PHE A N 1
ATOM 869 C CA . PHE A 1 110 ? 9.496 -10.434 -10.289 1.00 76.69 110 PHE A CA 1
ATOM 870 C C . PHE A 1 110 ? 9.832 -11.650 -11.164 1.00 76.69 110 PHE A C 1
ATOM 872 O O . PHE A 1 110 ? 10.857 -11.681 -11.836 1.00 76.69 110 PHE A O 1
ATOM 879 N N . LEU A 1 111 ? 8.952 -12.651 -11.208 1.00 80.88 111 LEU A N 1
ATOM 880 C CA . LEU A 1 111 ? 9.136 -13.821 -12.063 1.00 80.88 111 LEU A CA 1
ATOM 881 C C . LEU A 1 111 ? 9.045 -13.440 -13.539 1.00 80.88 111 LEU A C 1
ATOM 883 O O . LEU A 1 111 ? 9.842 -13.933 -14.331 1.00 80.88 111 LEU A O 1
ATOM 887 N N . SER A 1 112 ? 8.143 -12.529 -13.919 1.00 73.12 112 SER A N 1
ATOM 888 C CA . SER A 1 112 ? 8.082 -12.042 -15.296 1.00 73.12 112 SER A CA 1
ATOM 889 C C . SER A 1 112 ? 9.361 -11.315 -15.698 1.00 73.12 112 SER A C 1
ATOM 891 O O . SER A 1 112 ? 9.807 -11.482 -16.827 1.00 73.12 112 SER A O 1
ATOM 893 N N . SER A 1 113 ? 10.003 -10.561 -14.800 1.00 68.81 113 SER A N 1
ATOM 894 C CA . SER A 1 113 ? 11.253 -9.871 -15.139 1.00 68.81 113 SER A CA 1
ATOM 895 C C . SER A 1 113 ? 12.450 -10.817 -15.312 1.00 68.81 113 SER A C 1
ATOM 897 O O . SER A 1 113 ? 13.365 -10.497 -16.069 1.00 68.81 113 SER A O 1
ATOM 899 N N . ILE A 1 114 ? 12.421 -11.999 -14.683 1.00 75.25 114 ILE A N 1
ATOM 900 C CA . ILE A 1 114 ? 13.454 -13.038 -14.832 1.00 75.25 114 ILE A CA 1
ATOM 901 C C . ILE A 1 114 ? 13.197 -13.923 -16.056 1.00 75.25 114 ILE A C 1
ATOM 903 O O . ILE A 1 114 ? 14.130 -14.211 -16.811 1.00 75.25 114 ILE A O 1
ATOM 907 N N . LEU A 1 115 ? 11.951 -14.382 -16.211 1.00 79.06 115 LEU A N 1
ATOM 908 C CA . LEU A 1 115 ? 11.557 -15.437 -17.147 1.00 79.06 115 LEU A CA 1
ATOM 909 C C . LEU A 1 115 ? 11.212 -14.912 -18.542 1.00 79.06 115 LEU A C 1
ATOM 911 O O . LEU A 1 115 ? 11.292 -15.677 -19.504 1.00 79.06 115 LEU A O 1
ATOM 915 N N . LEU A 1 116 ? 10.813 -13.641 -18.679 1.00 75.94 116 LEU A N 1
ATOM 916 C CA . LEU A 1 116 ? 10.489 -13.101 -19.995 1.00 75.94 116 LEU A CA 1
ATOM 917 C C . LEU A 1 116 ? 11.768 -12.918 -20.827 1.00 75.94 116 LEU A C 1
ATOM 919 O O . LEU A 1 116 ? 12.741 -12.319 -20.356 1.00 75.94 116 LEU A O 1
ATOM 923 N N . PRO A 1 117 ? 11.777 -13.386 -22.087 1.00 75.38 117 PRO A N 1
ATOM 924 C CA . PRO A 1 117 ? 12.885 -13.115 -22.986 1.00 75.38 117 PRO A CA 1
ATOM 925 C C . PRO A 1 117 ? 13.012 -11.601 -23.223 1.00 75.38 117 PRO A C 1
ATOM 927 O O . PRO A 1 117 ? 12.020 -10.873 -23.192 1.00 75.38 117 PRO A O 1
ATOM 930 N N . LEU A 1 118 ? 14.238 -11.123 -23.476 1.00 67.69 118 LEU A N 1
ATOM 931 C CA . LEU A 1 118 ? 14.570 -9.693 -23.635 1.00 67.69 118 LEU A CA 1
ATOM 932 C C . LEU A 1 118 ? 13.579 -8.886 -24.506 1.00 67.69 118 LEU A C 1
ATOM 934 O O . LEU A 1 118 ? 13.210 -7.788 -24.085 1.00 67.69 118 LEU A O 1
ATOM 938 N N . PRO A 1 119 ? 13.068 -9.402 -25.646 1.00 73.25 119 PRO A N 1
ATOM 939 C CA . PRO A 1 119 ? 12.103 -8.682 -26.476 1.00 73.25 119 PRO A CA 1
ATOM 940 C C . PRO A 1 119 ? 10.732 -8.477 -25.833 1.00 73.25 119 PRO A C 1
ATOM 942 O O . PRO A 1 119 ? 9.928 -7.770 -26.414 1.00 73.25 119 PRO A O 1
ATOM 945 N N . TRP A 1 120 ? 10.439 -9.095 -24.687 1.00 74.56 120 TRP A N 1
ATOM 946 C CA . TRP A 1 120 ? 9.178 -8.975 -23.947 1.00 74.56 120 TRP A CA 1
ATOM 947 C C . TRP A 1 120 ? 9.368 -8.320 -22.575 1.00 74.56 120 TRP A C 1
ATOM 949 O O . TRP A 1 120 ? 8.396 -8.070 -21.864 1.00 74.56 120 TRP A O 1
ATOM 959 N N . ALA A 1 121 ? 10.607 -7.997 -22.194 1.00 70.75 121 ALA A N 1
ATOM 960 C CA . ALA A 1 121 ? 10.923 -7.414 -20.892 1.00 70.75 121 ALA A CA 1
ATOM 961 C C . ALA A 1 121 ? 10.233 -6.054 -20.656 1.00 70.75 121 ALA A C 1
ATOM 963 O O . ALA A 1 121 ? 9.940 -5.701 -19.514 1.00 70.75 121 ALA A O 1
ATOM 964 N N . TRP A 1 122 ? 9.905 -5.317 -21.724 1.00 75.06 122 TRP A N 1
ATOM 965 C CA . TRP A 1 122 ? 9.160 -4.052 -21.661 1.00 75.06 122 TRP A CA 1
ATOM 966 C C . TRP A 1 122 ? 7.675 -4.220 -21.302 1.00 75.06 122 TRP A C 1
ATOM 968 O O . TRP A 1 122 ? 7.044 -3.248 -20.895 1.00 75.06 122 TRP A O 1
ATOM 978 N N . VAL A 1 123 ? 7.119 -5.435 -21.385 1.00 78.81 123 VAL A N 1
ATOM 979 C CA . VAL A 1 123 ? 5.737 -5.735 -20.964 1.00 78.81 123 VAL A CA 1
ATOM 980 C C . VAL A 1 123 ? 5.628 -5.845 -19.440 1.00 78.81 123 VAL A C 1
ATOM 982 O O . VAL A 1 123 ? 4.591 -5.518 -18.862 1.00 78.81 123 VAL A O 1
ATOM 985 N N . SER A 1 124 ? 6.706 -6.255 -18.766 1.00 77.38 124 SER A N 1
ATOM 986 C CA . SER A 1 124 ? 6.720 -6.448 -17.314 1.00 77.38 124 SER A CA 1
ATOM 987 C C . SER A 1 124 ? 6.401 -5.165 -16.523 1.00 77.38 124 SER A C 1
ATOM 989 O O . SER A 1 124 ? 5.526 -5.241 -15.661 1.00 77.38 124 SER A O 1
ATOM 991 N N . PRO A 1 125 ? 7.022 -3.990 -16.783 1.00 80.94 125 PRO A N 1
ATOM 992 C CA . PRO A 1 125 ? 6.714 -2.777 -16.025 1.00 80.94 125 PRO A CA 1
ATOM 993 C C . PRO A 1 125 ? 5.241 -2.338 -16.088 1.00 80.94 125 PRO A C 1
ATOM 995 O O . PRO A 1 125 ? 4.654 -2.143 -15.024 1.00 80.94 125 PRO A O 1
ATOM 998 N N . PRO A 1 126 ? 4.598 -2.211 -17.269 1.00 83.81 126 PRO A N 1
ATOM 999 C CA . PRO A 1 126 ? 3.179 -1.863 -17.342 1.00 83.81 126 PRO A CA 1
ATOM 1000 C C . PRO A 1 126 ? 2.284 -2.857 -16.596 1.00 83.81 126 PRO A C 1
ATOM 1002 O O . PRO A 1 126 ? 1.382 -2.442 -15.870 1.00 83.81 126 PRO A O 1
ATOM 1005 N N . VAL A 1 127 ? 2.546 -4.163 -16.727 1.00 83.44 127 VAL A N 1
ATOM 1006 C CA . VAL A 1 127 ? 1.766 -5.205 -16.041 1.00 83.44 127 VAL A CA 1
ATOM 1007 C C . VAL A 1 127 ? 1.908 -5.088 -14.525 1.00 83.44 127 VAL A C 1
ATOM 1009 O O . VAL A 1 127 ? 0.891 -5.074 -13.827 1.00 83.44 127 VAL A O 1
ATOM 1012 N N . THR A 1 128 ? 3.131 -4.931 -14.008 1.00 83.94 128 THR A N 1
ATOM 1013 C CA . THR A 1 128 ? 3.349 -4.718 -12.571 1.00 83.94 128 THR A CA 1
ATOM 1014 C C . THR A 1 128 ? 2.667 -3.438 -12.098 1.00 83.94 128 THR A C 1
ATOM 1016 O O . THR A 1 128 ? 1.996 -3.454 -11.067 1.00 83.94 128 THR A O 1
ATOM 1019 N N . PHE A 1 129 ? 2.778 -2.346 -12.860 1.00 88.00 129 PHE A N 1
ATOM 1020 C CA . PHE A 1 129 ? 2.181 -1.062 -12.508 1.00 88.00 129 PHE A CA 1
ATOM 1021 C C . PHE A 1 129 ? 0.661 -1.156 -12.389 1.00 88.00 129 PHE A C 1
ATOM 1023 O O . PHE A 1 129 ? 0.099 -0.837 -11.341 1.00 88.00 129 PHE A O 1
ATOM 1030 N N . PHE A 1 130 ? -0.020 -1.628 -13.437 1.00 89.44 130 PHE A N 1
ATOM 1031 C CA . PHE A 1 130 ? -1.477 -1.738 -13.431 1.00 89.44 130 PHE A CA 1
ATOM 1032 C C . PHE A 1 130 ? -1.966 -2.793 -12.440 1.00 89.44 130 PHE A C 1
ATOM 1034 O O . PHE A 1 130 ? -2.979 -2.572 -11.774 1.00 89.44 130 PHE A O 1
ATOM 1041 N N . GLY A 1 131 ? -1.238 -3.903 -12.296 1.00 87.44 131 GLY A N 1
ATOM 1042 C CA . GLY A 1 131 ? -1.519 -4.934 -11.303 1.00 87.44 131 GLY A CA 1
ATOM 1043 C C . GLY A 1 131 ? -1.476 -4.367 -9.887 1.00 87.44 131 GLY A C 1
ATOM 1044 O O . GLY A 1 131 ? -2.462 -4.456 -9.156 1.00 87.44 131 GLY A O 1
ATOM 1045 N N . MET A 1 132 ? -0.384 -3.694 -9.523 1.00 88.25 132 MET A N 1
ATOM 1046 C CA . MET A 1 132 ? -0.234 -3.079 -8.204 1.00 88.25 132 MET A CA 1
ATOM 1047 C C . MET A 1 132 ? -1.232 -1.953 -7.975 1.00 88.25 132 MET A C 1
ATOM 1049 O O . MET A 1 132 ? -1.873 -1.916 -6.926 1.00 88.25 132 MET A O 1
ATOM 1053 N N . TYR A 1 133 ?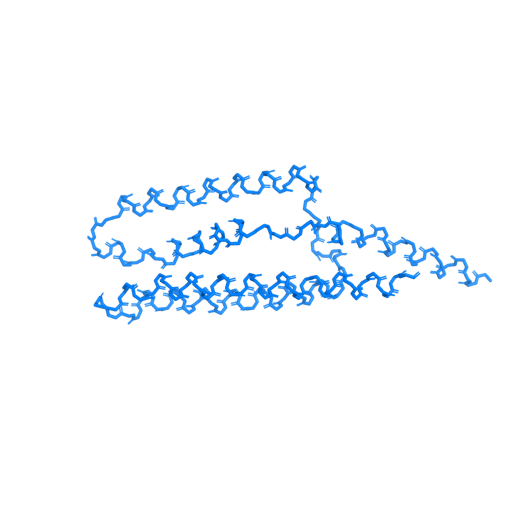 -1.444 -1.086 -8.964 1.00 89.94 133 TYR A N 1
ATOM 1054 C CA . TYR A 1 133 ? -2.463 -0.046 -8.882 1.00 89.94 133 TYR A CA 1
ATOM 1055 C C . TYR A 1 133 ? -3.845 -0.640 -8.578 1.00 89.94 133 TYR A C 1
ATOM 1057 O O . TYR A 1 133 ? -4.551 -0.156 -7.693 1.00 89.94 133 TYR A O 1
ATOM 1065 N N . ARG A 1 134 ? -4.223 -1.731 -9.259 1.00 89.81 134 ARG A N 1
ATOM 1066 C CA . ARG A 1 134 ? -5.484 -2.441 -9.012 1.00 89.81 134 ARG A CA 1
ATOM 1067 C C . ARG A 1 134 ? -5.529 -3.070 -7.624 1.00 89.81 134 ARG A C 1
ATOM 1069 O O . ARG A 1 134 ? -6.552 -2.927 -6.959 1.00 89.81 134 ARG A O 1
ATOM 1076 N N . VAL A 1 135 ? -4.455 -3.720 -7.172 1.00 89.44 135 VAL A N 1
ATOM 1077 C CA . VAL A 1 135 ? -4.380 -4.323 -5.830 1.00 89.44 135 VAL A CA 1
ATOM 1078 C C . VAL A 1 135 ? -4.605 -3.269 -4.747 1.00 89.44 135 VAL A C 1
ATOM 1080 O O . VAL A 1 135 ? -5.455 -3.468 -3.880 1.00 89.44 135 VAL A O 1
ATOM 1083 N N . VAL A 1 136 ? -3.915 -2.125 -4.817 1.00 87.81 136 VAL A N 1
ATOM 1084 C CA . VAL A 1 136 ? -4.093 -1.055 -3.823 1.00 87.81 136 VAL A CA 1
ATOM 1085 C C . VAL A 1 136 ? -5.481 -0.418 -3.945 1.00 87.81 136 VAL A C 1
ATOM 1087 O O . VAL A 1 136 ? -6.141 -0.180 -2.937 1.00 87.81 136 VAL A O 1
ATOM 1090 N N . HIS A 1 137 ? -5.987 -0.215 -5.165 1.00 89.31 137 HIS A N 1
ATOM 1091 C CA . HIS A 1 137 ? -7.338 0.309 -5.376 1.00 89.31 137 HIS A CA 1
ATOM 1092 C C . HIS A 1 137 ? -8.430 -0.595 -4.774 1.00 89.31 137 HIS A C 1
ATOM 1094 O O . HIS A 1 137 ? -9.391 -0.100 -4.185 1.00 89.31 137 HIS A O 1
ATOM 1100 N N . PHE A 1 138 ? -8.302 -1.920 -4.903 1.00 91.25 138 PHE A N 1
ATOM 1101 C CA . PHE A 1 138 ? -9.225 -2.865 -4.268 1.00 91.25 138 PHE A CA 1
ATOM 1102 C C . PHE A 1 138 ? -9.048 -2.920 -2.753 1.00 91.25 138 PHE A C 1
ATOM 1104 O O . PHE A 1 138 ? -10.045 -3.000 -2.036 1.00 91.25 138 PHE A O 1
ATOM 1111 N N . TYR A 1 139 ? -7.812 -2.819 -2.262 1.00 88.62 139 TYR A N 1
ATOM 1112 C CA . TYR A 1 139 ? -7.546 -2.732 -0.831 1.00 88.62 139 TYR A CA 1
ATOM 1113 C C . TYR A 1 139 ? -8.250 -1.542 -0.184 1.00 88.62 139 TYR A C 1
ATOM 1115 O O . TYR A 1 139 ? -8.918 -1.743 0.822 1.00 88.62 139 TYR A O 1
ATOM 1123 N N . GLU A 1 140 ? -8.189 -0.347 -0.777 1.00 88.56 140 GLU A N 1
ATOM 1124 C CA . GLU A 1 140 ? -8.903 0.831 -0.259 1.00 88.56 140 GLU A CA 1
ATOM 1125 C C . GLU A 1 140 ? -10.412 0.563 -0.133 1.00 88.56 140 GLU A C 1
ATOM 1127 O O . GLU A 1 140 ? -11.027 0.892 0.882 1.00 88.56 140 GLU A O 1
ATOM 1132 N N . LYS A 1 141 ? -11.013 -0.121 -1.119 1.00 89.81 141 LYS A N 1
ATOM 1133 C CA . LYS A 1 141 ? -12.432 -0.511 -1.058 1.00 89.81 141 LYS A CA 1
ATOM 1134 C C . LYS A 1 141 ? -12.714 -1.495 0.078 1.00 89.81 141 LYS A C 1
ATOM 1136 O O . LYS A 1 141 ? -13.667 -1.289 0.827 1.00 89.81 141 LYS A O 1
ATOM 1141 N N . TRP A 1 142 ? -11.910 -2.549 0.223 1.00 90.88 142 TRP A N 1
ATOM 1142 C CA . TRP A 1 142 ? -12.095 -3.540 1.291 1.00 90.88 142 TRP A CA 1
ATOM 1143 C C . TRP A 1 142 ? -11.825 -2.968 2.676 1.00 90.88 142 TRP A C 1
ATOM 1145 O O . TRP A 1 142 ? -12.528 -3.309 3.623 1.00 90.88 142 TRP A O 1
ATOM 1155 N N . TYR A 1 143 ? -10.828 -2.096 2.797 1.00 88.44 143 TYR A N 1
ATOM 1156 C CA . TYR A 1 143 ? -10.508 -1.410 4.039 1.00 88.44 143 TYR A CA 1
ATOM 1157 C C . TYR A 1 143 ? -11.677 -0.529 4.472 1.00 88.44 143 TYR A C 1
ATOM 1159 O O . TYR A 1 143 ? -12.119 -0.609 5.612 1.00 88.44 143 TYR A O 1
ATOM 1167 N N . TYR A 1 144 ? -12.246 0.242 3.546 1.00 88.81 144 TYR A N 1
ATOM 1168 C CA . TYR A 1 144 ? -13.388 1.098 3.839 1.00 88.81 144 TYR A CA 1
ATOM 1169 C C . TYR A 1 144 ? -14.649 0.300 4.214 1.00 88.81 144 TYR A C 1
ATOM 1171 O O . TYR A 1 144 ? -15.363 0.669 5.144 1.00 88.81 144 TYR A O 1
ATOM 1179 N N . GLN A 1 145 ? -14.892 -0.840 3.560 1.00 91.44 145 GLN A N 1
ATOM 1180 C CA . GLN A 1 145 ? -15.946 -1.777 3.970 1.00 91.44 145 GLN A CA 1
ATOM 1181 C C . GLN A 1 145 ? -15.703 -2.336 5.379 1.00 91.44 145 GLN A C 1
ATOM 1183 O O . GLN A 1 145 ? -16.638 -2.422 6.169 1.00 91.44 145 GLN A O 1
ATOM 1188 N N . ALA A 1 146 ? -14.456 -2.679 5.715 1.00 90.31 146 ALA A N 1
ATOM 1189 C CA . ALA A 1 146 ? -14.097 -3.158 7.047 1.00 90.31 146 ALA A CA 1
ATOM 1190 C C . ALA A 1 146 ? -14.268 -2.073 8.120 1.00 90.31 146 ALA A C 1
ATOM 1192 O O . ALA A 1 146 ? -14.750 -2.375 9.207 1.00 90.31 146 ALA A O 1
ATOM 1193 N N . VAL A 1 147 ? -13.924 -0.816 7.815 1.00 89.75 147 VAL A N 1
ATOM 1194 C CA . VAL A 1 147 ? -14.165 0.328 8.708 1.00 89.75 147 VAL A CA 1
ATOM 1195 C C . VAL A 1 147 ? -15.658 0.489 8.981 1.00 89.75 147 VAL A C 1
ATOM 1197 O O . VAL A 1 147 ? -16.042 0.539 10.145 1.00 89.75 147 VAL A O 1
ATOM 1200 N N . ARG A 1 148 ? -16.503 0.467 7.942 1.00 89.69 148 ARG A N 1
ATOM 1201 C CA . ARG A 1 148 ? -17.965 0.539 8.106 1.00 89.69 148 ARG A CA 1
ATOM 1202 C C . ARG A 1 148 ? -18.520 -0.608 8.945 1.00 89.69 148 ARG A C 1
ATOM 1204 O O . ARG A 1 148 ? -19.297 -0.362 9.854 1.00 89.69 148 ARG A O 1
ATOM 1211 N N . ALA A 1 149 ? -18.075 -1.841 8.701 1.00 89.88 149 ALA A N 1
ATOM 1212 C CA . ALA A 1 149 ? -18.505 -2.997 9.489 1.00 89.88 149 ALA A CA 1
ATOM 1213 C C . ALA A 1 149 ? -18.124 -2.863 10.976 1.00 89.88 149 ALA A C 1
ATOM 1215 O O . ALA A 1 149 ? -18.897 -3.236 11.855 1.00 89.88 149 ALA A O 1
ATOM 1216 N N . VAL A 1 150 ? -16.945 -2.302 11.271 1.00 88.44 150 VAL A N 1
ATOM 1217 C CA . VAL A 1 150 ? -16.522 -2.001 12.646 1.00 88.44 150 VAL A CA 1
ATOM 1218 C C . VAL A 1 150 ? -17.388 -0.899 13.256 1.00 88.44 150 VAL A C 1
ATOM 1220 O O . VAL A 1 150 ? -17.790 -1.026 14.408 1.00 88.44 150 VAL A O 1
ATOM 1223 N N . GLU A 1 151 ? -17.698 0.159 12.506 1.00 88.06 151 GLU A N 1
ATOM 1224 C CA . GLU A 1 151 ? -18.574 1.244 12.962 1.00 88.06 151 GLU A CA 1
ATOM 1225 C C . GLU A 1 151 ? -19.997 0.751 13.249 1.00 88.06 151 GLU A C 1
ATOM 1227 O O . GLU A 1 151 ? -20.520 1.046 14.317 1.00 88.06 151 GLU A O 1
ATOM 1232 N N . GLU A 1 152 ? -20.590 -0.060 12.370 1.00 89.06 152 GLU A N 1
ATOM 1233 C CA . GLU A 1 152 ? -21.928 -0.649 12.543 1.00 89.06 152 GLU A CA 1
ATOM 1234 C C . GLU A 1 152 ? -21.996 -1.613 13.734 1.00 89.06 152 GLU A C 1
ATOM 1236 O O . GLU A 1 152 ? -22.945 -1.576 14.511 1.00 89.06 152 GLU A O 1
ATOM 1241 N N . ARG A 1 153 ? -20.974 -2.460 13.912 1.00 86.38 153 ARG A N 1
ATOM 1242 C CA . ARG A 1 153 ? -20.887 -3.400 15.041 1.00 86.38 153 ARG A CA 1
ATOM 1243 C C . ARG A 1 153 ? -20.737 -2.677 16.374 1.00 86.38 153 ARG A C 1
ATOM 1245 O O . ARG A 1 153 ? -21.166 -3.181 17.412 1.00 86.38 153 ARG A O 1
ATOM 1252 N N . LEU A 1 154 ? -20.028 -1.551 16.352 1.00 81.19 154 LEU A N 1
ATOM 1253 C CA . LEU A 1 154 ? -19.716 -0.802 17.550 1.00 81.19 154 LEU A CA 1
ATOM 1254 C C . LEU A 1 154 ? -20.751 0.264 17.869 1.00 81.19 154 LEU A C 1
ATOM 1256 O O . LEU A 1 154 ? -20.742 0.636 19.033 1.00 81.19 154 LEU A O 1
ATOM 1260 N N . ALA A 1 155 ? -21.574 0.749 16.931 1.00 78.94 155 ALA A N 1
ATOM 1261 C CA . ALA A 1 155 ? -22.637 1.745 17.141 1.00 78.94 155 ALA A CA 1
ATOM 1262 C C . ALA A 1 155 ? -23.645 1.324 18.224 1.00 78.94 155 ALA A C 1
ATOM 1264 O O . ALA A 1 155 ? -23.954 2.199 19.070 1.00 78.94 155 ALA A O 1
#

Sequence (155 aa):
MDFSLTQAQRSAERAQALPFTRIPPASRGELLAFALFVTIMTTHDPLRRSGYAIAQWAFMLVALVGMLFYIIRRTRINGTMPQMRKAPAEIKHAYKKFAVLYLVAFLAGFLSSILLPLPWAWVSPPVTFFGMYRVVHFYEKWYYQAVRAVEERLA